Protein AF-A0A8S3JCY0-F1 (afdb_monomer)

Foldseek 3Di:
DDPPPLDDQVNLQVLLQVAPPVDPVSLVSNLVVCLVVVLQQLDADPVFQGGSVLSCLLRQVQVSNLSSVLSDDPVRDDDQVRWGNPVPDTDGSLRSNVVCCVPRVVSNVVSVVVVLLVVLVVCVVVVVVVVNVVSCVVPVVSVVDDPSSVVCPVVVCVVVPD

pLDDT: mean 81.54, std 15.46, range [36.28, 96.06]

Structure (mmCIF, N/CA/C/O backbone):
data_AF-A0A8S3JCY0-F1
#
_entry.id   AF-A0A8S3JCY0-F1
#
loop_
_atom_site.group_PDB
_atom_site.id
_atom_site.type_symbol
_atom_site.label_atom_id
_atom_site.label_alt_id
_atom_site.label_comp_id
_atom_site.label_asym_id
_atom_site.label_entity_id
_atom_site.label_seq_id
_atom_site.pdbx_PDB_ins_code
_atom_site.Cartn_x
_atom_site.Cartn_y
_atom_site.Cartn_z
_atom_site.occupancy
_atom_site.B_iso_or_equiv
_atom_site.auth_seq_id
_atom_site.auth_comp_id
_atom_site.auth_asym_id
_atom_site.auth_atom_id
_atom_site.pdbx_PDB_model_num
ATOM 1 N N . MET A 1 1 ? 31.629 -10.663 -19.487 1.00 36.28 1 MET A N 1
ATOM 2 C CA . MET A 1 1 ? 30.294 -10.693 -18.851 1.00 36.28 1 MET A CA 1
ATOM 3 C C . MET A 1 1 ? 30.073 -9.335 -18.211 1.00 36.28 1 MET A C 1
ATOM 5 O O . MET A 1 1 ? 30.776 -9.009 -17.267 1.00 36.28 1 MET A O 1
ATOM 9 N N . SER A 1 2 ? 29.225 -8.495 -18.809 1.00 37.66 2 SER A N 1
ATOM 10 C CA . SER A 1 2 ? 28.986 -7.137 -18.311 1.00 37.66 2 SER A CA 1
ATOM 11 C C . SER A 1 2 ? 28.145 -7.235 -17.044 1.00 37.66 2 SER A C 1
ATOM 13 O O . SER A 1 2 ? 27.007 -7.692 -17.111 1.00 37.66 2 SER A O 1
ATOM 15 N N . ALA A 1 3 ? 28.713 -6.867 -15.897 1.00 42.31 3 ALA A N 1
ATOM 16 C CA . ALA A 1 3 ? 27.961 -6.723 -14.661 1.00 42.31 3 ALA A CA 1
ATOM 17 C C . ALA A 1 3 ? 26.962 -5.578 -14.867 1.00 42.31 3 ALA A C 1
ATOM 19 O O . ALA A 1 3 ? 27.323 -4.406 -14.796 1.00 42.31 3 ALA A O 1
ATOM 20 N N . THR A 1 4 ? 25.719 -5.907 -15.213 1.00 47.88 4 THR A N 1
ATOM 21 C CA . THR A 1 4 ? 24.616 -4.948 -15.159 1.00 47.88 4 THR A CA 1
ATOM 22 C C . THR A 1 4 ? 24.538 -4.453 -13.723 1.00 47.88 4 THR A C 1
ATOM 24 O O . THR A 1 4 ? 24.245 -5.235 -12.818 1.00 47.88 4 THR A O 1
ATOM 27 N N . SER A 1 5 ? 24.880 -3.184 -13.510 1.00 58.84 5 SER A N 1
ATOM 28 C CA . SER A 1 5 ? 24.740 -2.531 -12.215 1.00 58.84 5 SER A CA 1
ATOM 29 C C . SER A 1 5 ? 23.307 -2.710 -11.714 1.00 58.84 5 SER A C 1
ATOM 31 O O . SER A 1 5 ? 22.353 -2.593 -12.487 1.00 58.84 5 SER A O 1
ATOM 33 N N . SER A 1 6 ? 23.156 -3.038 -10.427 1.00 67.88 6 SER A N 1
ATOM 34 C CA . SER A 1 6 ? 21.832 -3.134 -9.808 1.00 67.88 6 SER A CA 1
ATOM 35 C C . SER A 1 6 ? 21.092 -1.805 -10.013 1.00 67.88 6 SER A C 1
ATOM 37 O O . SER A 1 6 ? 21.707 -0.748 -9.818 1.00 67.88 6 SER A O 1
ATOM 39 N N . PRO A 1 7 ? 19.818 -1.820 -10.441 1.00 79.69 7 PRO A N 1
ATOM 40 C CA . PRO A 1 7 ? 19.075 -0.590 -10.657 1.00 79.69 7 PRO A CA 1
ATOM 41 C C . PRO A 1 7 ? 18.968 0.201 -9.352 1.00 79.69 7 PRO A C 1
ATOM 43 O O . PRO A 1 7 ? 18.795 -0.377 -8.287 1.00 79.69 7 PRO A O 1
ATOM 46 N N . THR A 1 8 ? 19.087 1.525 -9.428 1.00 89.94 8 THR A N 1
ATOM 47 C CA . THR A 1 8 ? 18.985 2.402 -8.250 1.00 89.94 8 THR A CA 1
ATOM 48 C C . THR A 1 8 ? 17.530 2.776 -7.968 1.00 89.94 8 THR A C 1
ATOM 50 O O . THR A 1 8 ? 16.702 2.764 -8.885 1.00 89.94 8 THR A O 1
ATOM 53 N N . TYR A 1 9 ? 17.226 3.206 -6.735 1.00 90.56 9 TYR A N 1
ATOM 54 C CA . TYR A 1 9 ? 15.908 3.743 -6.363 1.00 90.56 9 TYR A CA 1
ATOM 55 C C . TYR A 1 9 ? 15.380 4.740 -7.395 1.00 90.56 9 TYR A C 1
ATOM 57 O O . TYR A 1 9 ? 14.225 4.673 -7.800 1.00 90.56 9 TYR A O 1
ATOM 65 N N . GLU A 1 10 ? 16.233 5.652 -7.867 1.00 91.56 10 GLU A N 1
ATOM 66 C CA . GLU A 1 10 ? 15.829 6.689 -8.812 1.00 91.56 10 GLU A CA 1
ATOM 67 C C . GLU A 1 10 ? 15.374 6.107 -10.156 1.00 91.56 10 GLU A C 1
ATOM 69 O O . GLU A 1 10 ? 14.351 6.519 -10.696 1.00 91.56 10 GLU A O 1
ATOM 74 N N . GLN A 1 11 ? 16.079 5.102 -10.679 1.00 91.94 11 GLN A N 1
ATOM 75 C CA . GLN A 1 11 ? 15.679 4.441 -11.923 1.00 91.94 11 GLN A CA 1
ATOM 76 C C . GLN A 1 11 ? 14.327 3.736 -11.773 1.00 91.94 11 GLN A C 1
ATOM 78 O O . GLN A 1 11 ? 13.498 3.775 -12.683 1.00 91.94 11 GLN A O 1
ATOM 83 N N . ILE A 1 12 ? 14.097 3.104 -10.623 1.00 92.94 12 ILE A N 1
ATOM 84 C CA . ILE A 1 12 ? 12.852 2.396 -10.316 1.00 92.94 12 ILE A CA 1
ATOM 85 C C . ILE A 1 12 ? 11.704 3.376 -10.083 1.00 92.94 12 ILE A C 1
ATOM 87 O O . ILE A 1 12 ? 10.603 3.170 -10.591 1.00 92.94 12 ILE A O 1
ATOM 91 N N . TYR A 1 13 ? 11.967 4.483 -9.396 1.00 92.56 13 TYR A N 1
ATOM 92 C CA . TYR A 1 13 ? 11.006 5.557 -9.217 1.00 92.56 13 TYR A CA 1
ATOM 93 C C . TYR A 1 13 ? 10.581 6.159 -10.558 1.00 92.56 13 TYR A C 1
ATOM 95 O O . TYR A 1 13 ? 9.388 6.331 -10.792 1.00 92.56 13 TYR A O 1
ATOM 103 N N . LEU A 1 14 ? 11.523 6.454 -11.462 1.00 92.12 14 LEU A N 1
ATOM 104 C CA . LEU A 1 14 ? 11.203 6.998 -12.787 1.00 92.12 14 LEU A CA 1
ATOM 105 C C . LEU A 1 14 ? 10.361 6.024 -13.615 1.00 92.12 14 LEU A C 1
ATOM 107 O O . LEU A 1 14 ? 9.405 6.446 -14.261 1.00 92.12 14 LEU A O 1
ATOM 111 N N . LYS A 1 15 ? 10.665 4.726 -13.542 1.00 91.69 15 LYS A N 1
ATOM 112 C CA . LYS A 1 15 ? 9.846 3.665 -14.145 1.00 91.69 15 LYS A CA 1
ATOM 113 C C . LYS A 1 15 ? 8.423 3.667 -13.592 1.00 91.69 15 LYS A C 1
ATOM 115 O O . LYS A 1 15 ? 7.473 3.723 -14.366 1.00 91.69 15 LYS A O 1
ATOM 120 N N . ALA A 1 16 ? 8.274 3.692 -12.267 1.00 90.75 16 ALA A N 1
ATOM 121 C CA . ALA A 1 16 ? 6.965 3.751 -11.624 1.00 90.75 16 ALA A CA 1
ATOM 122 C C . ALA A 1 16 ? 6.209 5.038 -11.994 1.00 90.75 16 ALA A C 1
ATOM 124 O O . ALA A 1 16 ? 5.023 4.986 -12.299 1.00 90.75 16 ALA A O 1
ATOM 125 N N . LYS A 1 17 ? 6.897 6.185 -12.025 1.00 91.38 17 LYS A N 1
ATOM 126 C CA . LYS A 1 17 ? 6.333 7.493 -12.378 1.00 91.38 17 LYS A CA 1
ATOM 127 C C . LYS A 1 17 ? 5.841 7.549 -13.823 1.00 91.38 17 LYS A C 1
ATOM 129 O O . LYS A 1 17 ? 4.783 8.125 -14.067 1.00 91.38 17 LYS A O 1
ATOM 134 N N . ASN A 1 18 ? 6.584 6.975 -14.765 1.00 88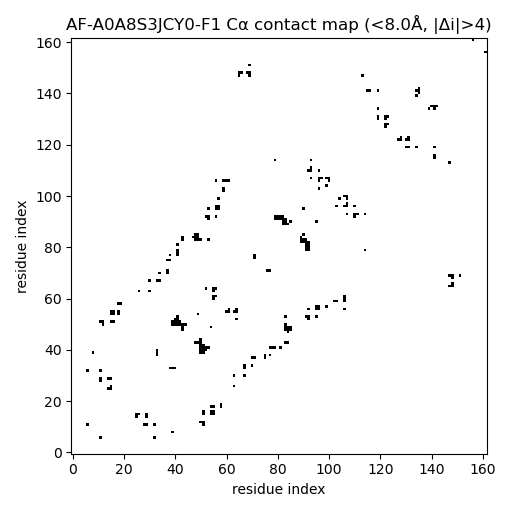.50 18 ASN A N 1
ATOM 135 C CA . ASN A 1 18 ? 6.226 7.001 -16.184 1.00 88.50 18 ASN A CA 1
ATOM 136 C C . ASN A 1 18 ? 5.022 6.102 -16.514 1.00 88.50 18 ASN A C 1
ATOM 138 O O . ASN A 1 18 ? 4.400 6.290 -17.557 1.00 88.50 18 ASN A O 1
ATOM 142 N N . GLY A 1 19 ? 4.639 5.201 -15.604 1.00 72.06 19 GLY A N 1
ATOM 143 C CA . GLY A 1 19 ? 3.406 4.430 -15.712 1.00 72.06 19 GLY A CA 1
ATOM 144 C C . GLY A 1 19 ? 3.390 3.431 -16.864 1.00 72.06 19 GLY A C 1
ATOM 145 O O . GLY A 1 19 ? 4.422 3.084 -17.432 1.00 72.06 19 GLY A O 1
ATOM 146 N N . PHE A 1 20 ? 2.192 2.937 -17.185 1.00 63.62 20 PHE A N 1
ATOM 147 C CA . PHE A 1 20 ? 1.945 1.918 -18.210 1.00 63.62 20 PHE A CA 1
ATOM 148 C C . PHE A 1 20 ? 2.432 2.368 -19.603 1.00 63.62 20 PHE A C 1
ATOM 150 O O . PHE A 1 20 ? 1.693 2.992 -20.360 1.00 63.62 20 PHE A O 1
ATOM 157 N N . THR A 1 21 ? 3.650 1.982 -19.981 1.00 62.59 21 THR A N 1
ATOM 158 C CA . THR A 1 21 ? 4.158 2.079 -21.363 1.00 62.59 21 THR A CA 1
ATOM 159 C C . THR A 1 21 ? 3.732 0.888 -22.234 1.00 62.59 21 THR A C 1
ATOM 161 O O . THR A 1 21 ? 4.192 0.754 -23.362 1.00 62.59 21 THR A O 1
ATOM 164 N N . GLY A 1 22 ? 2.874 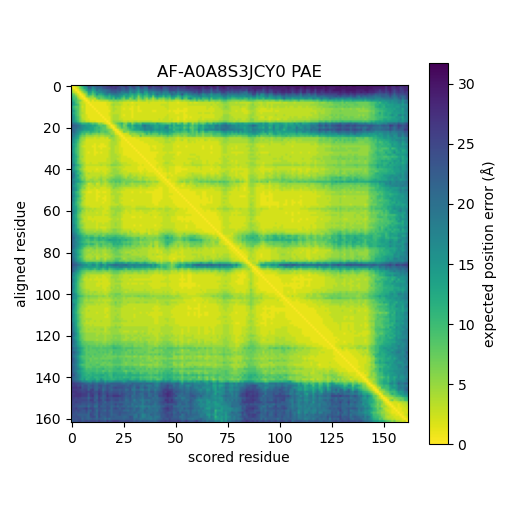-0.004 -21.719 1.00 59.81 22 GLY A N 1
ATOM 165 C CA . GLY A 1 22 ? 2.516 -1.275 -22.366 1.00 59.81 22 GLY A CA 1
ATOM 166 C C . GLY A 1 22 ? 3.597 -2.359 -22.253 1.00 59.81 22 GLY A C 1
ATOM 167 O O . GLY A 1 22 ? 3.359 -3.498 -22.640 1.00 59.81 22 GLY A O 1
ATOM 168 N N . ASP A 1 23 ? 4.754 -2.029 -21.679 1.00 69.75 23 ASP A N 1
ATOM 169 C CA . ASP A 1 23 ? 5.868 -2.947 -21.476 1.00 69.75 23 ASP A CA 1
ATOM 170 C C . ASP A 1 23 ? 5.776 -3.611 -20.092 1.00 69.75 23 ASP A C 1
ATOM 172 O O . ASP A 1 23 ? 6.026 -2.987 -19.056 1.00 69.75 23 ASP A O 1
ATOM 176 N N . ALA A 1 24 ? 5.407 -4.895 -20.073 1.00 72.31 24 ALA A N 1
ATOM 177 C CA . ALA A 1 24 ? 5.316 -5.692 -18.849 1.00 72.31 24 ALA A CA 1
ATOM 178 C C . ALA A 1 24 ? 6.642 -5.733 -18.064 1.00 72.31 24 ALA A C 1
ATOM 180 O O . ALA A 1 24 ? 6.624 -5.843 -16.836 1.00 72.31 24 ALA A O 1
ATOM 181 N N . THR A 1 25 ? 7.784 -5.551 -18.738 1.00 82.81 25 THR A N 1
ATOM 182 C CA . THR A 1 25 ? 9.106 -5.623 -18.104 1.00 82.81 25 THR A CA 1
ATOM 183 C C . THR A 1 25 ? 9.355 -4.492 -17.105 1.00 82.81 25 THR A C 1
ATOM 185 O O . THR A 1 25 ? 10.147 -4.655 -16.175 1.00 82.81 25 THR A O 1
ATOM 188 N N . VAL A 1 26 ? 8.653 -3.358 -17.232 1.00 86.88 26 VAL A N 1
ATOM 189 C CA . VAL A 1 26 ? 8.761 -2.231 -16.293 1.00 86.88 26 VA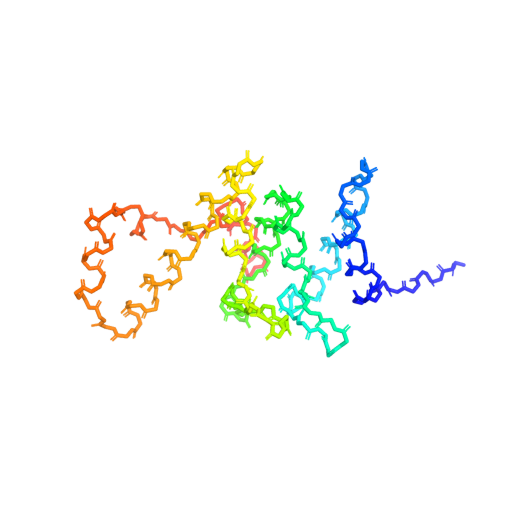L A CA 1
ATOM 190 C C . VAL A 1 26 ? 8.284 -2.643 -14.901 1.00 86.88 26 VAL A C 1
ATOM 192 O O . VAL A 1 26 ? 8.965 -2.388 -13.904 1.00 86.88 26 VAL A O 1
ATOM 195 N N . TRP A 1 27 ? 7.132 -3.311 -14.826 1.00 88.31 27 TRP A N 1
ATOM 196 C CA . TRP A 1 27 ? 6.546 -3.747 -13.560 1.00 88.31 27 TRP A CA 1
ATOM 197 C C . TRP A 1 27 ? 7.342 -4.883 -12.923 1.00 88.31 27 TRP A C 1
ATOM 199 O O . TRP A 1 27 ? 7.526 -4.873 -11.707 1.00 88.31 27 TRP A O 1
ATOM 209 N N . ASP A 1 28 ? 7.896 -5.787 -13.733 1.00 89.31 28 ASP A N 1
ATOM 210 C CA . ASP A 1 28 ? 8.789 -6.842 -13.250 1.00 89.31 28 ASP A CA 1
ATOM 211 C C . ASP A 1 28 ? 10.063 -6.263 -12.626 1.00 89.31 28 ASP A C 1
ATOM 213 O O . ASP A 1 28 ? 10.507 -6.715 -11.572 1.00 89.31 28 ASP A O 1
ATOM 217 N N . GLN A 1 29 ? 10.635 -5.216 -13.225 1.00 90.19 29 GLN A N 1
ATOM 218 C CA . GLN A 1 29 ? 11.816 -4.543 -12.680 1.00 90.19 29 GLN A CA 1
ATOM 219 C C . GLN A 1 29 ? 11.511 -3.824 -11.360 1.00 90.19 29 GLN A C 1
ATOM 221 O O . GLN A 1 29 ? 12.317 -3.893 -10.432 1.00 90.19 29 GLN A O 1
ATOM 226 N N . ILE A 1 30 ? 10.348 -3.169 -11.254 1.00 91.56 30 ILE A N 1
ATOM 227 C CA . ILE A 1 30 ? 9.889 -2.560 -9.996 1.00 91.56 30 ILE A CA 1
ATOM 228 C C . ILE A 1 30 ? 9.686 -3.642 -8.931 1.00 91.56 30 ILE A C 1
ATOM 230 O O . ILE A 1 30 ? 10.168 -3.490 -7.809 1.00 91.56 30 ILE A O 1
ATOM 234 N N . PHE A 1 31 ? 9.032 -4.752 -9.287 1.00 90.88 31 PHE A N 1
AT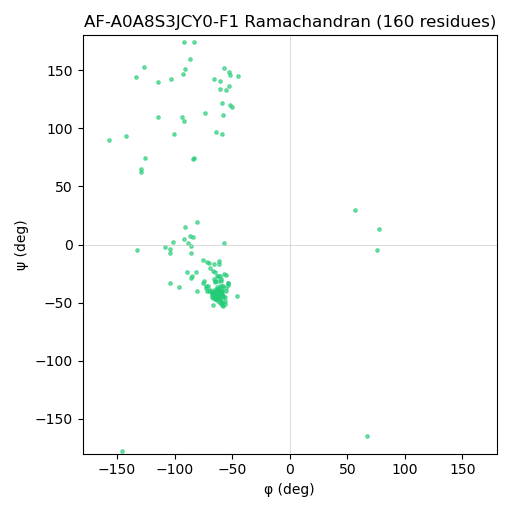OM 235 C CA . PHE A 1 31 ? 8.828 -5.879 -8.383 1.00 90.88 31 PHE A CA 1
ATOM 236 C C . PHE A 1 31 ? 10.152 -6.451 -7.872 1.00 90.88 31 PHE A C 1
ATOM 238 O O . PHE A 1 31 ? 10.344 -6.557 -6.662 1.00 90.88 31 PHE A O 1
ATOM 245 N N . GLN A 1 32 ? 11.085 -6.776 -8.772 1.00 90.88 32 GLN A N 1
ATOM 246 C CA . GLN A 1 32 ? 12.377 -7.350 -8.393 1.00 90.88 32 GLN A CA 1
ATOM 247 C C . GLN A 1 32 ? 13.176 -6.423 -7.480 1.00 90.88 32 GLN A C 1
ATOM 249 O O . GLN A 1 32 ? 13.778 -6.894 -6.518 1.00 90.88 32 GLN A O 1
ATOM 254 N N . TYR A 1 33 ? 13.151 -5.116 -7.743 1.00 92.25 33 TYR A N 1
ATOM 255 C CA . TYR A 1 33 ? 13.843 -4.152 -6.900 1.00 92.25 33 TYR A CA 1
ATOM 256 C C . TYR A 1 33 ? 13.234 -4.063 -5.496 1.00 92.25 33 TYR A C 1
ATOM 258 O O . TYR A 1 33 ? 13.949 -4.229 -4.511 1.00 92.25 33 TYR A O 1
ATOM 266 N N . ILE A 1 34 ? 11.915 -3.867 -5.382 1.00 91.38 34 ILE A N 1
ATOM 267 C CA . ILE A 1 34 ? 11.251 -3.752 -4.072 1.00 91.38 34 ILE A CA 1
ATOM 268 C C . ILE A 1 34 ? 11.323 -5.070 -3.294 1.00 91.38 34 ILE A C 1
ATOM 270 O O . ILE A 1 34 ? 11.424 -5.054 -2.073 1.00 91.38 34 ILE A O 1
ATOM 274 N N . ARG A 1 35 ? 11.362 -6.222 -3.972 1.00 88.44 35 ARG A N 1
ATOM 275 C CA . ARG A 1 35 ? 11.614 -7.518 -3.325 1.00 88.44 35 ARG A CA 1
ATOM 276 C C . ARG A 1 35 ? 12.950 -7.565 -2.582 1.00 88.44 35 ARG A C 1
ATOM 278 O O . ARG A 1 35 ? 13.028 -8.200 -1.536 1.00 88.44 35 ARG A O 1
ATOM 285 N N . LEU A 1 36 ? 13.982 -6.911 -3.111 1.00 88.62 36 LEU A N 1
ATOM 286 C CA . LEU A 1 36 ? 15.295 -6.800 -2.466 1.00 88.62 36 LEU A CA 1
ATOM 287 C C . LEU A 1 36 ? 15.357 -5.632 -1.469 1.00 88.62 36 LEU A C 1
ATOM 289 O O . LEU A 1 36 ? 16.108 -5.693 -0.498 1.00 88.62 36 LEU A O 1
ATOM 293 N N . HIS A 1 37 ? 14.546 -4.595 -1.689 1.00 88.81 37 HIS A N 1
ATOM 294 C CA . HIS A 1 37 ? 14.516 -3.359 -0.906 1.00 88.81 37 HIS A CA 1
ATOM 295 C C . HIS A 1 37 ? 13.087 -3.013 -0.447 1.00 88.81 37 HIS A C 1
ATOM 297 O O . HIS A 1 37 ? 12.539 -1.984 -0.854 1.00 88.81 37 HIS A O 1
ATOM 303 N N . PRO A 1 38 ? 12.454 -3.839 0.410 1.00 86.06 38 PRO A N 1
ATOM 304 C CA . PRO A 1 38 ? 11.048 -3.662 0.769 1.00 86.06 38 PRO A CA 1
ATOM 305 C C . PRO A 1 38 ? 10.798 -2.292 1.407 1.00 86.06 38 PRO A C 1
ATOM 307 O O . PRO A 1 38 ? 9.841 -1.608 1.065 1.00 86.06 38 PRO A O 1
ATOM 310 N N . ASN A 1 39 ? 11.692 -1.793 2.252 1.00 85.12 39 ASN A N 1
ATOM 311 C CA . ASN A 1 39 ? 11.484 -0.507 2.929 1.00 85.12 39 ASN A CA 1
ATOM 312 C C . ASN A 1 39 ? 11.362 0.696 1.964 1.00 85.12 39 ASN A C 1
ATOM 314 O O . ASN A 1 39 ? 10.894 1.759 2.363 1.00 85.12 39 ASN A O 1
ATOM 318 N N . GLU A 1 40 ? 11.729 0.540 0.687 1.00 90.50 40 GLU A N 1
ATOM 319 C CA . GLU A 1 40 ? 11.720 1.623 -0.296 1.00 90.50 40 GLU A CA 1
ATOM 320 C C . GLU A 1 40 ? 10.374 1.860 -1.000 1.00 90.50 40 GLU A C 1
ATOM 322 O O . GLU A 1 40 ? 10.213 2.863 -1.695 1.00 90.50 40 GLU A O 1
ATOM 327 N N . LEU A 1 41 ? 9.369 0.999 -0.804 1.00 91.31 41 LEU A N 1
ATOM 328 C CA . LEU A 1 41 ? 8.051 1.183 -1.432 1.00 91.31 41 LEU A CA 1
ATOM 329 C C . LEU A 1 41 ? 7.351 2.465 -0.973 1.00 91.31 41 LEU A C 1
ATOM 331 O O . LEU A 1 41 ? 6.814 3.218 -1.791 1.00 91.31 41 LEU A O 1
ATOM 335 N N . PHE A 1 42 ? 7.362 2.722 0.333 1.00 91.44 42 PHE A N 1
ATOM 336 C CA . PHE A 1 42 ? 6.767 3.917 0.938 1.00 91.44 42 PHE A CA 1
ATOM 337 C C . PHE A 1 42 ? 7.807 4.957 1.357 1.00 91.44 42 PHE A C 1
ATOM 339 O O . PHE A 1 42 ? 7.444 6.076 1.708 1.00 91.44 42 PHE A O 1
ATOM 346 N N . TYR A 1 43 ? 9.099 4.647 1.216 1.00 89.69 43 TYR A N 1
ATOM 347 C CA . TYR A 1 43 ? 10.156 5.636 1.373 1.00 89.69 43 TYR A CA 1
ATOM 348 C C . TYR A 1 43 ? 10.006 6.770 0.355 1.00 89.69 43 TYR A C 1
ATOM 350 O O . TYR A 1 43 ? 9.820 6.551 -0.843 1.00 89.69 43 TYR A O 1
ATOM 358 N N . ILE A 1 44 ? 10.141 8.004 0.834 1.00 88.50 44 ILE A N 1
ATOM 359 C CA . ILE A 1 44 ? 10.169 9.193 -0.010 1.00 88.50 44 ILE A CA 1
ATOM 360 C C . ILE A 1 44 ? 11.557 9.814 0.106 1.00 88.50 44 ILE A C 1
ATOM 362 O O . ILE A 1 44 ? 11.906 10.408 1.131 1.00 88.50 44 ILE A O 1
ATOM 366 N N . SER A 1 45 ? 12.336 9.720 -0.972 1.00 86.44 45 SER A N 1
ATOM 367 C CA . SER A 1 45 ? 13.636 10.390 -1.092 1.00 86.44 45 SER A CA 1
ATOM 368 C C . SER A 1 45 ? 13.524 11.902 -0.802 1.00 86.44 45 SER A C 1
ATOM 370 O O . SER A 1 45 ? 12.480 12.502 -1.075 1.00 86.44 45 SER A O 1
ATOM 372 N N . PRO A 1 46 ? 14.559 12.566 -0.250 1.00 84.62 46 PRO A N 1
ATOM 373 C CA . PRO A 1 46 ? 14.553 14.016 -0.020 1.00 84.62 46 PRO A CA 1
ATOM 374 C C . PRO A 1 46 ? 14.218 14.843 -1.269 1.00 84.62 46 PRO A C 1
ATOM 376 O O . PRO A 1 46 ? 13.535 15.854 -1.168 1.00 84.62 46 PRO A O 1
ATOM 379 N N . ASN A 1 47 ? 14.619 14.367 -2.451 1.00 85.94 47 ASN A N 1
ATOM 380 C CA . ASN A 1 47 ? 14.438 15.068 -3.729 1.00 85.94 47 ASN A CA 1
ATOM 381 C C . ASN A 1 47 ? 13.125 14.698 -4.445 1.00 85.94 47 ASN A C 1
ATOM 383 O O . ASN A 1 47 ? 12.973 14.906 -5.656 1.00 85.94 47 ASN A O 1
ATOM 387 N N . ARG A 1 48 ? 12.192 14.061 -3.730 1.00 87.38 48 ARG A N 1
ATOM 388 C CA . ARG A 1 48 ? 10.939 13.542 -4.279 1.00 87.38 48 ARG A CA 1
ATOM 389 C C . ARG A 1 48 ? 9.774 13.927 -3.385 1.00 87.38 48 ARG A C 1
ATOM 391 O O . ARG A 1 48 ? 9.881 13.942 -2.165 1.00 87.38 48 ARG A O 1
ATOM 398 N N . ALA A 1 49 ? 8.641 14.197 -4.022 1.00 90.25 49 ALA A N 1
ATOM 399 C CA . ALA A 1 49 ? 7.392 14.445 -3.317 1.00 90.25 49 ALA A CA 1
ATOM 400 C C . ALA A 1 49 ? 6.597 13.147 -3.075 1.00 90.25 49 ALA A C 1
ATOM 402 O O . ALA A 1 49 ? 5.758 13.100 -2.185 1.00 90.25 49 ALA A O 1
ATOM 403 N N . TRP A 1 50 ? 6.829 12.110 -3.884 1.00 92.12 50 TRP A N 1
ATOM 404 C CA . TRP A 1 50 ? 6.039 10.876 -3.922 1.00 92.12 50 TRP A CA 1
ATOM 405 C C . TRP A 1 50 ? 6.970 9.667 -3.750 1.00 92.12 50 TRP A C 1
ATOM 407 O O . TRP A 1 50 ? 8.143 9.734 -4.127 1.00 92.12 50 TRP A O 1
ATOM 417 N N . SER A 1 51 ? 6.447 8.564 -3.212 1.00 93.44 51 SER A N 1
ATOM 418 C CA . SER A 1 51 ? 7.146 7.265 -3.175 1.00 93.44 51 SER A CA 1
ATOM 419 C C . SER A 1 51 ? 6.806 6.410 -4.401 1.00 93.44 51 SER A C 1
ATOM 421 O O . SER A 1 51 ? 5.910 6.749 -5.178 1.00 93.44 51 SER A O 1
ATOM 423 N N . ILE A 1 52 ? 7.473 5.261 -4.544 1.00 94.06 52 ILE A N 1
ATOM 424 C CA . ILE A 1 52 ? 7.123 4.235 -5.541 1.00 94.06 52 ILE A CA 1
ATOM 425 C C . ILE A 1 52 ? 5.672 3.758 -5.350 1.00 94.06 52 ILE A C 1
ATOM 427 O O . ILE A 1 52 ? 4.916 3.696 -6.317 1.00 94.06 52 ILE A O 1
ATOM 431 N N . GLY A 1 53 ? 5.249 3.494 -4.111 1.00 93.50 53 GLY A N 1
ATOM 432 C CA . GLY A 1 53 ? 3.887 3.072 -3.771 1.00 93.50 53 GLY A CA 1
ATOM 433 C C . GLY A 1 53 ? 2.821 4.081 -4.205 1.00 93.50 53 GLY A C 1
ATOM 434 O O . GLY A 1 53 ? 1.831 3.695 -4.824 1.00 93.50 53 GLY A O 1
ATOM 435 N N . HIS A 1 54 ? 3.063 5.380 -3.991 1.00 94.94 54 HIS A N 1
ATOM 436 C CA . HIS A 1 54 ? 2.170 6.440 -4.474 1.00 94.94 54 HIS A CA 1
ATOM 437 C C . HIS A 1 54 ? 2.014 6.406 -6.006 1.00 94.94 54 HIS A C 1
ATOM 439 O O . HIS A 1 54 ? 0.902 6.535 -6.516 1.00 94.94 54 HIS A O 1
ATOM 445 N N . GLN A 1 55 ? 3.109 6.189 -6.746 1.00 94.19 55 GLN A N 1
ATOM 446 C CA . GLN A 1 55 ? 3.079 6.097 -8.212 1.00 94.19 55 GLN A CA 1
ATOM 447 C C . GLN A 1 55 ? 2.328 4.848 -8.699 1.00 94.19 55 GLN A C 1
ATOM 449 O O . GLN A 1 55 ? 1.522 4.932 -9.623 1.00 94.19 55 GLN A O 1
ATOM 454 N N . ILE A 1 56 ? 2.534 3.693 -8.058 1.00 93.38 56 ILE A N 1
ATOM 455 C CA . ILE A 1 56 ? 1.826 2.445 -8.400 1.00 93.38 56 ILE A CA 1
ATOM 456 C C . ILE A 1 56 ? 0.310 2.617 -8.250 1.00 93.38 56 ILE A C 1
ATOM 458 O O . ILE A 1 56 ? -0.455 2.178 -9.114 1.00 93.38 56 ILE A O 1
ATOM 462 N N . VAL A 1 57 ? -0.122 3.281 -7.176 1.00 94.31 57 VAL A N 1
ATOM 463 C CA . VAL A 1 57 ? -1.541 3.557 -6.932 1.00 94.31 57 VAL A CA 1
ATOM 464 C C . VAL A 1 57 ? -2.091 4.543 -7.953 1.00 94.31 57 VAL A C 1
ATOM 466 O O . VAL A 1 57 ? -3.124 4.284 -8.559 1.00 94.31 57 VAL A O 1
ATOM 469 N N . TYR A 1 58 ? -1.361 5.617 -8.240 1.00 93.62 58 TYR A N 1
ATOM 470 C CA . TYR A 1 58 ? -1.756 6.590 -9.259 1.00 93.62 58 TYR A CA 1
ATOM 471 C C . TYR A 1 58 ? -2.000 5.964 -10.641 1.00 93.62 58 TYR A C 1
ATOM 473 O O . TYR A 1 58 ? -2.926 6.370 -11.347 1.00 93.62 58 TYR A O 1
ATOM 481 N N . HIS A 1 59 ? -1.188 4.971 -11.017 1.00 92.06 59 HIS A N 1
ATOM 482 C CA . HIS A 1 59 ? -1.271 4.275 -12.307 1.00 92.06 59 HIS A CA 1
ATOM 483 C C . HIS A 1 59 ? -2.220 3.072 -12.330 1.00 92.06 59 HIS A C 1
ATOM 485 O O . HIS A 1 59 ? -2.343 2.430 -13.372 1.00 92.06 59 HIS A O 1
ATOM 491 N N . GLY A 1 60 ? -2.904 2.755 -11.228 1.00 91.38 60 GLY A N 1
ATOM 492 C CA . GLY A 1 60 ? -3.947 1.729 -11.239 1.00 91.38 60 GLY A CA 1
ATOM 493 C C . GLY A 1 60 ? -3.463 0.278 -11.228 1.00 91.38 60 GLY A C 1
ATOM 494 O O . GLY A 1 60 ?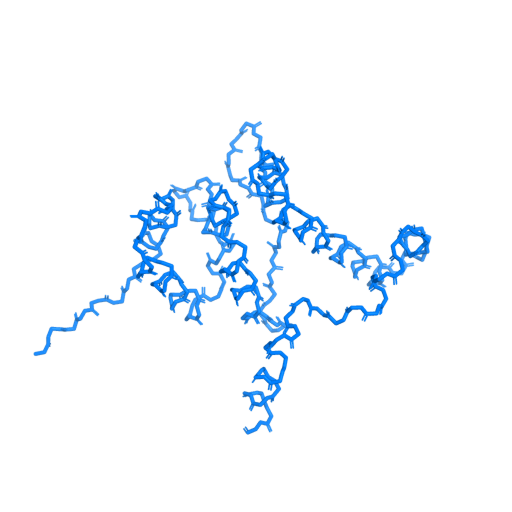 -4.256 -0.621 -11.501 1.00 91.38 60 GLY A O 1
ATOM 495 N N . ASN A 1 61 ? -2.185 -0.001 -10.936 1.00 90.25 61 ASN A N 1
ATOM 496 C CA . ASN A 1 61 ? -1.669 -1.375 -10.969 1.00 90.25 61 ASN A CA 1
ATOM 497 C C . ASN A 1 61 ? -1.950 -2.125 -9.652 1.00 90.25 61 ASN A C 1
ATOM 499 O O . ASN A 1 61 ? -1.058 -2.348 -8.829 1.00 90.25 61 ASN A O 1
ATOM 503 N N . LEU A 1 62 ? -3.218 -2.502 -9.451 1.00 91.12 62 LEU A N 1
ATOM 504 C CA . LEU A 1 62 ? -3.693 -3.192 -8.246 1.00 91.12 62 LEU A CA 1
ATOM 505 C C . LEU A 1 62 ? -2.955 -4.514 -7.990 1.00 91.12 62 LEU A C 1
ATOM 507 O O . LEU A 1 62 ? -2.529 -4.768 -6.866 1.00 91.12 62 LEU A O 1
ATOM 511 N N . LYS A 1 63 ? -2.749 -5.335 -9.026 1.00 89.69 63 LYS A N 1
ATOM 512 C CA . LYS A 1 63 ? -2.089 -6.641 -8.884 1.00 89.69 63 LYS A CA 1
ATOM 513 C C . LYS A 1 63 ? -0.646 -6.501 -8.396 1.00 89.69 63 LYS A C 1
ATOM 515 O O . LYS A 1 63 ? -0.219 -7.243 -7.509 1.00 89.69 63 LYS A O 1
ATOM 520 N N . LEU A 1 64 ? 0.105 -5.542 -8.945 1.00 90.38 64 LEU A N 1
ATOM 521 C CA . LEU A 1 64 ? 1.458 -5.259 -8.472 1.00 90.38 64 LEU A CA 1
ATOM 522 C C . LEU A 1 64 ? 1.438 -4.765 -7.026 1.00 90.38 64 LEU A C 1
ATOM 524 O O . LEU A 1 64 ? 2.218 -5.261 -6.221 1.00 90.38 64 LEU A O 1
ATOM 528 N N . LEU A 1 65 ? 0.532 -3.842 -6.684 1.00 91.62 65 LEU A N 1
ATOM 529 C CA . LEU A 1 65 ? 0.389 -3.349 -5.314 1.00 91.62 65 LEU A CA 1
ATOM 530 C C . LEU A 1 65 ? 0.142 -4.500 -4.330 1.00 91.62 65 LEU A C 1
ATOM 532 O O . LEU A 1 65 ? 0.873 -4.624 -3.356 1.00 91.62 65 LEU A O 1
ATOM 536 N N . GLN A 1 66 ? -0.829 -5.374 -4.604 1.00 89.75 66 GLN A N 1
ATOM 537 C CA . GLN A 1 66 ? -1.126 -6.553 -3.780 1.00 89.75 66 GLN A CA 1
ATOM 538 C C . GLN A 1 66 ? 0.099 -7.457 -3.607 1.00 89.75 66 GLN A C 1
ATOM 540 O O . GLN A 1 66 ? 0.415 -7.888 -2.498 1.00 89.75 66 GLN A O 1
ATOM 545 N N . THR A 1 67 ? 0.819 -7.707 -4.703 1.00 87.25 67 THR A N 1
ATOM 546 C CA . THR A 1 67 ? 2.022 -8.546 -4.691 1.00 87.25 67 THR A CA 1
ATOM 547 C C . THR A 1 67 ? 3.128 -7.909 -3.850 1.00 87.25 67 THR A C 1
ATOM 549 O O . THR A 1 67 ? 3.742 -8.585 -3.032 1.00 87.25 67 THR A O 1
ATOM 552 N N . LEU A 1 68 ? 3.363 -6.605 -3.994 1.00 88.62 68 LEU A N 1
ATOM 553 C CA . LEU A 1 68 ? 4.383 -5.892 -3.229 1.00 88.62 68 LEU A CA 1
ATOM 554 C C . LEU A 1 68 ? 4.040 -5.809 -1.748 1.00 88.62 68 LEU A C 1
ATOM 556 O O . LEU A 1 68 ? 4.897 -6.074 -0.916 1.00 88.62 68 LEU A O 1
ATOM 560 N N . LEU A 1 69 ? 2.785 -5.506 -1.420 1.00 86.94 69 LEU A N 1
ATOM 561 C CA . LEU A 1 69 ? 2.318 -5.472 -0.041 1.00 86.94 69 LEU A CA 1
ATOM 562 C C . LEU A 1 69 ? 2.484 -6.846 0.641 1.00 86.94 69 LEU A C 1
ATOM 564 O O . LEU A 1 69 ? 2.790 -6.906 1.828 1.00 86.94 69 LEU A O 1
ATOM 568 N N . SER A 1 70 ? 2.384 -7.951 -0.108 1.00 82.62 70 SER A N 1
ATOM 569 C CA . SER A 1 70 ? 2.619 -9.285 0.463 1.00 82.62 70 SE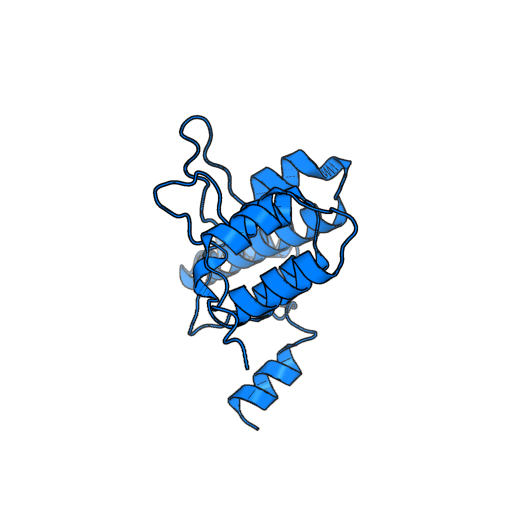R A CA 1
ATOM 570 C C . SER A 1 70 ? 4.048 -9.520 0.929 1.00 82.62 70 SER A C 1
ATOM 572 O O . SER A 1 70 ? 4.264 -10.314 1.829 1.00 82.62 70 SER A O 1
ATOM 574 N N . LEU A 1 71 ? 5.028 -8.789 0.398 1.00 81.81 71 LEU A N 1
ATOM 575 C CA . LEU A 1 71 ? 6.425 -8.946 0.803 1.00 81.81 71 LEU A CA 1
ATOM 576 C C . LEU A 1 71 ? 6.673 -8.532 2.263 1.00 81.81 71 LEU A C 1
ATOM 578 O O . LEU A 1 71 ? 7.704 -8.896 2.833 1.00 81.81 71 LEU A O 1
ATOM 582 N N . TYR A 1 72 ? 5.748 -7.785 2.867 1.00 78.06 72 TYR A N 1
ATOM 583 C CA . TYR A 1 72 ? 5.879 -7.271 4.222 1.00 78.06 72 TYR A CA 1
ATOM 584 C C . TYR A 1 72 ? 5.253 -8.198 5.253 1.00 78.06 72 TYR A C 1
ATOM 586 O O . TYR A 1 72 ? 4.251 -8.872 5.028 1.00 78.06 72 TYR A O 1
ATOM 594 N N . ASN A 1 73 ? 5.871 -8.205 6.424 1.00 72.31 73 ASN A N 1
ATOM 595 C CA . ASN A 1 73 ? 5.450 -8.971 7.584 1.00 72.31 73 ASN A CA 1
ATOM 596 C C . ASN A 1 73 ? 5.772 -8.166 8.849 1.00 72.31 73 ASN A C 1
ATOM 598 O O . ASN A 1 73 ? 6.295 -7.057 8.770 1.00 72.31 73 ASN A O 1
ATOM 602 N N . GLU A 1 74 ? 5.501 -8.732 10.022 1.00 65.81 74 GLU A N 1
ATOM 603 C CA . GLU A 1 74 ? 5.721 -8.061 11.310 1.00 65.81 74 GLU A CA 1
ATOM 604 C C . GLU A 1 74 ? 7.162 -7.561 11.523 1.00 65.81 74 GLU A C 1
ATOM 606 O O . GLU A 1 74 ? 7.367 -6.592 12.247 1.00 65.81 74 GLU A O 1
ATOM 611 N N . ARG A 1 75 ? 8.164 -8.182 10.880 1.00 64.00 75 ARG A N 1
ATOM 612 C CA . ARG A 1 75 ? 9.577 -7.774 10.984 1.00 64.00 75 ARG A CA 1
ATOM 613 C C . ARG A 1 75 ? 9.931 -6.597 10.076 1.00 64.00 75 ARG A C 1
ATOM 615 O O . ARG A 1 75 ? 10.892 -5.893 10.362 1.00 64.00 75 ARG A O 1
ATOM 622 N N . ASN A 1 76 ? 9.166 -6.391 9.007 1.00 66.69 76 ASN A N 1
ATOM 623 C CA . ASN A 1 76 ? 9.329 -5.294 8.055 1.00 66.69 76 ASN A CA 1
ATOM 624 C C . ASN A 1 76 ? 7.989 -4.554 7.935 1.00 66.69 76 ASN A C 1
ATOM 626 O O . ASN A 1 76 ? 7.269 -4.767 6.956 1.00 66.69 76 ASN A O 1
ATOM 630 N N . PRO A 1 77 ? 7.604 -3.749 8.939 1.00 70.75 77 PRO A N 1
ATOM 631 C CA . PRO A 1 77 ? 6.332 -3.049 8.907 1.00 70.75 77 PRO A CA 1
ATOM 632 C C . PRO A 1 77 ? 6.316 -2.017 7.777 1.00 70.75 77 PRO A C 1
ATOM 634 O O . PRO A 1 77 ? 7.310 -1.338 7.514 1.00 70.75 77 PRO A O 1
ATOM 637 N N . ILE A 1 78 ? 5.160 -1.883 7.136 1.00 77.50 78 ILE A N 1
ATOM 638 C CA . ILE A 1 78 ? 4.876 -0.788 6.210 1.00 77.50 78 ILE A CA 1
ATOM 639 C C . ILE A 1 78 ? 3.998 0.238 6.877 1.00 77.50 78 ILE A C 1
ATOM 641 O O . ILE A 1 78 ? 3.060 -0.101 7.594 1.00 77.50 78 ILE A O 1
ATOM 645 N N . ASP A 1 79 ? 4.273 1.491 6.556 1.00 82.94 79 ASP A N 1
ATOM 646 C CA . ASP A 1 79 ? 3.376 2.586 6.852 1.00 82.94 79 ASP A CA 1
ATOM 647 C C . ASP A 1 79 ? 2.600 2.957 5.584 1.00 82.94 79 ASP A C 1
ATOM 649 O O . ASP A 1 79 ? 3.066 3.714 4.733 1.00 82.94 79 ASP A O 1
ATOM 653 N N . ILE A 1 80 ? 1.397 2.399 5.449 1.00 85.12 80 ILE A N 1
ATOM 654 C CA . ILE A 1 80 ? 0.482 2.748 4.354 1.00 85.12 80 ILE A CA 1
ATOM 655 C C . ILE A 1 80 ? -0.086 4.167 4.504 1.00 85.12 80 ILE A C 1
ATOM 657 O O . ILE A 1 80 ? -0.603 4.716 3.531 1.00 85.12 80 ILE A O 1
ATOM 661 N N . GLN A 1 81 ? 0.022 4.767 5.696 1.00 88.88 81 GLN A N 1
ATOM 662 C CA . GLN A 1 81 ? -0.421 6.131 5.986 1.00 88.88 81 GLN A CA 1
ATOM 663 C C . GLN A 1 81 ? 0.650 7.178 5.648 1.00 88.88 81 GLN A C 1
ATOM 665 O O . GLN A 1 81 ? 0.398 8.379 5.787 1.00 88.88 81 GLN A O 1
ATOM 670 N N . SER A 1 82 ? 1.822 6.744 5.169 1.00 89.56 82 SER A N 1
ATOM 671 C CA . SER A 1 82 ? 2.882 7.626 4.691 1.00 89.56 82 SER A CA 1
ATOM 672 C C . SER A 1 82 ? 2.326 8.613 3.666 1.00 89.56 82 SER A C 1
ATOM 674 O O . SER A 1 82 ? 1.797 8.224 2.625 1.00 89.56 82 SER A O 1
ATOM 676 N N . LYS A 1 83 ? 2.445 9.907 3.977 1.00 92.12 83 LYS A N 1
ATOM 677 C CA . LYS A 1 83 ? 1.942 11.000 3.140 1.00 92.12 83 LYS A CA 1
ATOM 678 C C . LYS A 1 83 ? 3.002 11.469 2.153 1.00 92.12 83 LYS A C 1
ATOM 680 O O . LYS A 1 83 ? 4.195 11.454 2.458 1.00 92.12 83 LYS A O 1
ATOM 685 N N . THR A 1 84 ? 2.570 11.972 1.001 1.00 90.69 84 THR A N 1
ATOM 686 C CA . THR A 1 84 ? 3.438 12.719 0.085 1.00 90.69 84 THR A CA 1
ATOM 687 C C . THR A 1 84 ? 4.078 13.931 0.781 1.00 90.69 84 THR A C 1
ATOM 689 O O . THR A 1 84 ? 3.509 14.520 1.697 1.00 90.69 84 THR A O 1
ATOM 692 N N . LYS A 1 85 ? 5.263 14.342 0.313 1.00 88.75 85 LYS A N 1
ATOM 693 C CA . LYS A 1 85 ? 5.941 15.589 0.735 1.00 88.75 85 LYS A CA 1
ATOM 694 C C . LYS A 1 85 ? 5.512 16.821 -0.073 1.00 88.75 85 LYS A C 1
ATOM 696 O O . LYS A 1 85 ? 6.127 17.877 0.037 1.00 88.75 85 LYS A O 1
ATOM 701 N N . ASP A 1 86 ? 4.505 16.666 -0.927 1.00 79.50 86 ASP A N 1
ATOM 702 C CA . ASP A 1 86 ? 3.792 17.774 -1.562 1.00 79.50 86 ASP A CA 1
ATOM 703 C C . ASP A 1 86 ? 3.370 18.782 -0.478 1.00 79.50 86 ASP A C 1
ATOM 705 O O . ASP A 1 86 ? 2.647 18.430 0.452 1.00 79.50 86 ASP A O 1
ATOM 709 N N . THR A 1 87 ? 3.877 20.013 -0.566 1.00 60.84 87 THR A N 1
ATOM 710 C CA . THR A 1 87 ? 3.727 21.054 0.463 1.00 60.84 87 THR A CA 1
ATOM 711 C C . THR A 1 87 ? 2.341 21.690 0.504 1.00 60.84 87 THR A C 1
ATOM 713 O O . THR A 1 87 ? 2.028 22.385 1.466 1.00 60.84 87 THR A O 1
ATOM 716 N N . SER A 1 88 ? 1.509 21.473 -0.513 1.00 72.31 88 SER A N 1
ATOM 717 C CA . SER A 1 88 ? 0.182 22.085 -0.620 1.00 72.31 88 SER A CA 1
ATOM 718 C C . SER A 1 88 ? -0.927 21.175 -0.104 1.00 72.31 88 SER A C 1
ATOM 720 O O . SER A 1 88 ? -1.877 21.665 0.503 1.00 72.31 88 SER A O 1
ATOM 722 N N . ASN A 1 89 ? -0.820 19.864 -0.322 1.00 82.12 89 ASN A N 1
ATOM 723 C CA . ASN A 1 89 ? -1.792 18.897 0.172 1.00 82.12 89 ASN A CA 1
ATOM 724 C C . ASN A 1 89 ? -1.156 17.497 0.280 1.00 82.12 89 ASN A C 1
ATOM 726 O O . ASN A 1 89 ? -1.184 16.737 -0.693 1.00 82.12 89 ASN A O 1
ATOM 730 N N . PRO A 1 90 ? -0.562 17.146 1.436 1.00 88.31 90 PRO A N 1
ATOM 731 C CA . PRO A 1 90 ? -0.012 15.817 1.678 1.00 88.31 90 PRO A CA 1
ATOM 732 C C . PRO A 1 90 ? -1.091 14.737 1.546 1.00 88.31 90 PRO A C 1
ATOM 734 O O . PRO A 1 90 ? -2.079 14.745 2.279 1.00 88.31 90 PRO A O 1
ATOM 737 N N . LYS A 1 91 ? -0.879 13.786 0.637 1.00 92.75 91 LYS A N 1
ATOM 738 C CA . LYS A 1 91 ? -1.824 12.717 0.296 1.00 92.75 91 LYS A CA 1
ATOM 739 C C . LYS A 1 91 ? -1.269 11.362 0.686 1.00 92.75 91 LYS A C 1
ATOM 741 O O . LYS A 1 91 ? -0.094 11.090 0.466 1.00 92.75 91 LYS A O 1
ATOM 746 N N . THR A 1 92 ? -2.125 10.505 1.215 1.00 94.19 92 THR A N 1
ATOM 747 C CA . THR A 1 92 ? -1.864 9.072 1.359 1.00 94.19 92 THR A CA 1
ATOM 748 C C . THR A 1 92 ? -2.170 8.340 0.053 1.00 94.19 92 THR A C 1
ATOM 750 O O . THR A 1 92 ? -2.743 8.900 -0.889 1.00 94.19 92 THR A O 1
ATOM 753 N N . ILE A 1 93 ? -1.861 7.044 -0.006 1.00 94.38 93 ILE A N 1
ATOM 754 C CA . ILE A 1 93 ? -2.321 6.214 -1.123 1.00 94.38 93 ILE A CA 1
ATOM 755 C C . ILE A 1 93 ? -3.850 6.104 -1.206 1.00 94.38 93 ILE A C 1
ATOM 757 O O . ILE A 1 93 ? -4.369 5.941 -2.308 1.00 94.38 93 ILE A O 1
ATOM 761 N N . LEU A 1 94 ? -4.580 6.230 -0.090 1.00 95.50 94 LEU A N 1
ATOM 762 C CA . LEU A 1 94 ? -6.044 6.237 -0.103 1.00 95.50 94 LEU A CA 1
ATOM 763 C C . LEU A 1 94 ? -6.581 7.497 -0.788 1.00 95.50 94 LEU A C 1
ATOM 765 O O . LEU A 1 94 ? -7.497 7.406 -1.604 1.00 95.50 94 LEU A O 1
ATOM 769 N N . ASP A 1 95 ? -5.971 8.652 -0.523 1.00 95.25 95 ASP A N 1
ATOM 770 C CA . ASP A 1 95 ? -6.357 9.916 -1.157 1.00 95.25 95 ASP A CA 1
ATOM 771 C C . ASP A 1 95 ? -6.122 9.862 -2.672 1.00 95.25 95 ASP A C 1
ATOM 773 O O . ASP A 1 95 ? -7.005 10.206 -3.458 1.00 95.25 95 ASP A O 1
ATOM 777 N N . ILE A 1 96 ? -4.966 9.337 -3.098 1.00 94.31 96 ILE A N 1
ATOM 778 C CA . ILE A 1 96 ? -4.657 9.133 -4.523 1.00 94.31 96 ILE A CA 1
ATOM 779 C C . ILE A 1 96 ? -5.655 8.159 -5.163 1.00 94.31 96 ILE A C 1
ATOM 781 O O . ILE A 1 96 ? -6.137 8.405 -6.271 1.00 94.31 96 ILE A O 1
ATOM 785 N N . ALA A 1 97 ? -5.983 7.059 -4.480 1.00 95.19 97 ALA A N 1
ATOM 786 C CA . ALA A 1 97 ? -6.952 6.087 -4.974 1.00 95.19 97 ALA A CA 1
ATOM 787 C C . ALA A 1 97 ? -8.353 6.703 -5.109 1.00 95.19 97 ALA A C 1
ATOM 789 O O . ALA A 1 97 ? -9.048 6.438 -6.088 1.00 95.19 97 ALA A O 1
ATOM 790 N N . ASN A 1 98 ? -8.752 7.564 -4.169 1.00 96.06 98 ASN A N 1
ATOM 791 C CA . ASN A 1 98 ? -10.029 8.270 -4.201 1.00 96.06 98 ASN A CA 1
ATOM 792 C C . ASN A 1 98 ? -10.122 9.224 -5.402 1.00 96.06 98 ASN A C 1
ATOM 794 O O . ASN A 1 98 ? -11.106 9.195 -6.139 1.00 96.06 98 ASN A O 1
ATOM 798 N N . GLU A 1 99 ? -9.064 9.994 -5.674 1.00 94.31 99 GLU A N 1
ATOM 799 C CA . GLU A 1 99 ? -8.970 10.866 -6.860 1.00 94.31 99 GLU A CA 1
ATOM 800 C C . GLU A 1 99 ? -9.060 10.087 -8.177 1.00 94.31 99 GLU A C 1
ATOM 802 O O . GLU A 1 99 ? -9.490 10.611 -9.207 1.00 94.31 99 GLU A O 1
ATOM 807 N N . ARG A 1 100 ? -8.663 8.812 -8.151 1.00 93.56 100 ARG A N 1
ATOM 808 C CA . ARG A 1 100 ? -8.656 7.913 -9.305 1.00 93.56 100 ARG A CA 1
ATOM 809 C C . ARG A 1 100 ? -9.827 6.931 -9.335 1.00 93.56 100 ARG A C 1
ATOM 811 O O . ARG A 1 100 ? -9.913 6.157 -10.291 1.00 93.56 100 ARG A O 1
ATOM 818 N N . LYS A 1 101 ? -10.762 6.991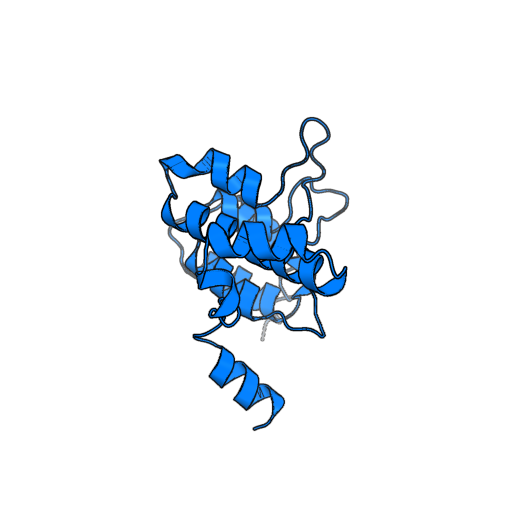 -8.377 1.00 93.75 101 LYS A N 1
ATOM 819 C CA . LYS A 1 101 ? -11.872 6.031 -8.228 1.00 93.75 101 LYS A CA 1
ATOM 820 C C . LYS A 1 101 ? -12.701 5.865 -9.503 1.00 93.75 101 LYS A C 1
ATOM 822 O O . LYS A 1 101 ? -13.131 4.759 -9.809 1.00 93.75 101 LYS A O 1
ATOM 827 N N . GLY A 1 102 ? -12.882 6.940 -10.275 1.00 93.00 102 GLY A N 1
ATOM 828 C CA . GLY A 1 102 ? -13.617 6.893 -11.544 1.00 93.00 102 GLY A CA 1
ATOM 829 C C . GLY A 1 102 ? -12.979 5.990 -12.609 1.00 93.00 102 GLY A C 1
ATOM 830 O O . GLY A 1 102 ? -13.689 5.465 -13.458 1.00 93.00 102 GLY A O 1
ATOM 831 N N . ARG A 1 103 ? -11.655 5.784 -12.561 1.00 91.69 103 ARG A N 1
ATOM 832 C CA . ARG A 1 103 ? -10.913 4.924 -13.500 1.00 91.69 103 ARG A CA 1
ATOM 833 C C . ARG A 1 103 ? -10.524 3.574 -12.891 1.00 91.69 103 ARG A C 1
ATOM 835 O O . ARG A 1 103 ? -10.466 2.589 -13.617 1.00 91.69 103 ARG A O 1
ATOM 842 N N . PHE A 1 104 ? -10.251 3.532 -11.587 1.00 92.88 104 PHE A N 1
ATOM 843 C CA . PHE A 1 104 ? -9.748 2.351 -10.879 1.00 92.88 104 PHE A CA 1
ATOM 844 C C . PHE A 1 104 ? -10.590 2.057 -9.626 1.00 92.88 104 PHE A C 1
ATOM 846 O O . PHE A 1 104 ? -10.099 2.107 -8.499 1.00 92.88 104 PHE A O 1
ATOM 853 N N . SER A 1 105 ? -11.881 1.769 -9.815 1.00 93.00 105 SER A N 1
ATOM 854 C CA . SER A 1 105 ? -12.831 1.549 -8.713 1.00 93.00 105 SER A CA 1
ATOM 855 C C . SER A 1 105 ? -12.450 0.363 -7.823 1.00 93.00 105 SER A C 1
ATOM 857 O O . SER A 1 105 ? -12.458 0.493 -6.604 1.00 93.00 105 SER A O 1
ATOM 859 N N . GLU A 1 106 ? -12.043 -0.761 -8.416 1.00 92.31 106 GLU A N 1
ATOM 860 C CA . GLU A 1 106 ? -11.599 -1.953 -7.680 1.00 92.31 106 GLU A CA 1
ATOM 861 C C . GLU A 1 106 ? -10.381 -1.658 -6.792 1.00 92.31 106 GLU A C 1
ATOM 863 O O . GLU A 1 106 ? -10.333 -2.054 -5.629 1.00 92.31 106 GLU A O 1
ATOM 868 N N . GLN A 1 107 ? -9.412 -0.899 -7.315 1.00 92.62 107 GLN A N 1
ATOM 869 C CA . GLN A 1 107 ? -8.228 -0.507 -6.555 1.00 92.62 107 GLN A CA 1
ATOM 870 C C . GLN A 1 107 ? -8.590 0.397 -5.375 1.00 92.62 107 GLN A C 1
ATOM 872 O O . GLN A 1 107 ? -8.030 0.234 -4.292 1.00 92.62 107 GLN A O 1
ATOM 877 N N . TYR A 1 108 ? -9.523 1.330 -5.572 1.00 95.69 108 TYR A N 1
ATOM 878 C CA . TYR A 1 108 ? -10.018 2.176 -4.492 1.00 95.69 108 TYR A CA 1
ATOM 879 C C . TYR A 1 108 ? -10.665 1.351 -3.379 1.00 95.69 108 TYR A C 1
ATOM 881 O O . TYR A 1 108 ? -10.290 1.523 -2.222 1.00 95.69 108 TYR A O 1
ATOM 889 N N . GLU A 1 109 ? -11.589 0.444 -3.708 1.00 92.88 109 GLU A N 1
ATOM 890 C CA . GLU A 1 109 ? -12.270 -0.366 -2.690 1.00 92.88 109 GLU A CA 1
ATOM 891 C C . GLU A 1 109 ? -11.268 -1.253 -1.929 1.00 92.88 109 GLU A C 1
ATOM 893 O O . GLU A 1 109 ? -11.335 -1.343 -0.704 1.00 92.88 109 GLU A O 1
ATOM 898 N N . TYR A 1 110 ? -10.267 -1.815 -2.620 1.00 91.00 110 TYR A N 1
ATOM 899 C CA . TYR A 1 110 ? -9.183 -2.568 -1.981 1.00 91.00 110 TYR A CA 1
ATOM 900 C C . TYR A 1 110 ? -8.343 -1.710 -1.019 1.00 91.00 110 TYR A C 1
ATOM 902 O O . TYR A 1 110 ? -8.083 -2.118 0.111 1.00 91.00 110 TYR A O 1
ATOM 910 N N . ILE A 1 111 ? -7.902 -0.519 -1.443 1.00 91.88 111 ILE A N 1
ATOM 911 C CA . ILE A 1 111 ? -7.067 0.356 -0.602 1.00 91.88 111 ILE A CA 1
ATOM 912 C C . ILE A 1 111 ? -7.874 0.912 0.572 1.00 91.88 111 ILE A C 1
ATOM 914 O O . ILE A 1 111 ? -7.360 0.975 1.685 1.00 91.88 111 ILE A O 1
ATOM 918 N N . LYS A 1 112 ? -9.141 1.275 0.353 1.00 92.81 112 LYS A N 1
ATOM 919 C CA . LYS A 1 112 ? -10.049 1.683 1.427 1.00 92.81 112 LYS A CA 1
ATOM 920 C C . LYS A 1 112 ? -10.149 0.586 2.483 1.00 92.81 112 LYS A C 1
ATOM 922 O O . LYS A 1 112 ? -9.969 0.861 3.664 1.00 92.81 112 LYS A O 1
ATOM 927 N N . HIS A 1 113 ? -10.368 -0.650 2.046 1.00 88.88 113 HIS A N 1
ATOM 928 C CA . HIS A 1 113 ? -10.433 -1.800 2.939 1.00 88.88 113 HIS A CA 1
ATOM 929 C C . HIS A 1 113 ? -9.131 -2.018 3.720 1.00 88.88 113 HIS A C 1
ATOM 931 O O . HIS A 1 113 ? -9.163 -2.239 4.926 1.00 88.88 113 HIS A O 1
ATOM 937 N N . LEU A 1 114 ? -7.975 -1.869 3.066 1.00 87.75 114 LEU A N 1
ATOM 938 C CA . LEU A 1 114 ? -6.666 -1.954 3.720 1.00 87.75 114 LEU A CA 1
ATOM 939 C C . LEU A 1 114 ? -6.500 -0.907 4.841 1.00 87.75 114 LEU A C 1
ATOM 941 O O . LEU A 1 114 ? -5.953 -1.216 5.898 1.00 87.75 114 LEU A O 1
ATOM 945 N N . PHE A 1 115 ? -6.988 0.318 4.631 1.00 90.94 115 PHE A N 1
ATOM 946 C CA . PHE A 1 115 ? -6.975 1.376 5.650 1.00 90.94 115 PHE A CA 1
ATOM 947 C C . PHE A 1 115 ? -7.955 1.096 6.791 1.00 90.94 115 PHE A C 1
ATOM 949 O O . PHE A 1 115 ? -7.619 1.326 7.953 1.00 90.94 115 PHE A O 1
ATOM 956 N N . ASP A 1 116 ? -9.145 0.579 6.479 1.00 89.38 116 ASP A N 1
ATOM 957 C CA . ASP A 1 116 ? -10.121 0.170 7.489 1.00 89.38 116 ASP A CA 1
ATOM 958 C C . ASP A 1 116 ? -9.540 -0.955 8.374 1.00 89.38 116 ASP A C 1
ATOM 960 O O . ASP A 1 116 ? -9.667 -0.902 9.597 1.00 89.38 116 ASP A O 1
ATOM 964 N N . GLN A 1 117 ? -8.806 -1.911 7.792 1.00 85.75 117 GLN A N 1
ATOM 965 C CA . GLN A 1 117 ? -8.090 -2.958 8.534 1.00 85.75 117 GLN A CA 1
ATOM 966 C C . GLN A 1 117 ? -6.971 -2.406 9.425 1.00 85.75 117 GLN A C 1
ATOM 968 O O . GLN A 1 117 ? -6.846 -2.818 10.578 1.00 85.75 117 GLN A O 1
ATOM 973 N N . ASP A 1 118 ? -6.145 -1.487 8.924 1.00 85.62 118 ASP A N 1
ATOM 974 C CA . ASP A 1 118 ? -5.086 -0.871 9.732 1.00 85.62 118 ASP A CA 1
ATOM 975 C C . ASP A 1 118 ? -5.673 -0.086 10.914 1.00 85.62 118 ASP A C 1
ATOM 977 O O . ASP A 1 118 ? -5.260 -0.285 12.057 1.00 85.62 118 ASP A O 1
ATOM 981 N N . LYS A 1 119 ? -6.719 0.713 10.669 1.00 88.06 119 LYS A N 1
ATOM 982 C CA . LYS A 1 119 ? -7.440 1.438 11.721 1.00 88.06 119 LYS A CA 1
ATOM 983 C C . LYS A 1 119 ? -8.053 0.492 12.755 1.00 88.06 119 LYS A C 1
ATOM 985 O O . LYS A 1 119 ? -7.935 0.746 13.952 1.00 88.06 119 LYS A O 1
ATOM 990 N N . PHE A 1 120 ? -8.675 -0.597 12.307 1.00 87.94 120 PHE A N 1
ATOM 991 C CA . PHE A 1 120 ? -9.231 -1.626 13.185 1.00 87.94 120 PHE A CA 1
ATOM 992 C C . PHE A 1 120 ? -8.143 -2.240 14.077 1.00 87.94 120 PHE A C 1
ATOM 994 O O . PHE A 1 120 ? -8.270 -2.256 15.299 1.00 87.94 120 PHE A O 1
ATOM 1001 N N . ASN A 1 121 ? -7.024 -2.657 13.480 1.00 84.56 121 ASN A N 1
ATOM 1002 C CA . ASN A 1 121 ? -5.896 -3.234 14.210 1.00 84.56 121 ASN A CA 1
ATOM 1003 C C . ASN A 1 121 ? -5.286 -2.251 15.218 1.00 84.56 121 ASN A C 1
ATOM 1005 O O . ASN A 1 121 ? -4.888 -2.660 16.309 1.00 84.56 121 ASN A O 1
ATOM 1009 N N . GLN A 1 122 ? -5.201 -0.964 14.874 1.00 84.69 122 GLN A N 1
ATOM 1010 C CA . GLN A 1 122 ? -4.750 0.075 15.799 1.00 84.69 122 GLN A CA 1
ATOM 1011 C C . GLN A 1 122 ? -5.719 0.232 16.976 1.00 84.69 122 GLN A C 1
ATOM 1013 O O . GLN A 1 122 ? -5.264 0.200 18.117 1.00 84.69 122 GLN A O 1
ATOM 1018 N N . ALA A 1 123 ? -7.030 0.299 16.721 1.00 87.19 123 ALA A N 1
ATOM 1019 C CA . ALA A 1 123 ? -8.048 0.387 17.770 1.00 87.19 123 ALA A CA 1
ATOM 1020 C C . ALA A 1 123 ? -8.006 -0.821 18.725 1.00 87.19 123 ALA A C 1
ATOM 1022 O O . ALA A 1 123 ? -8.061 -0.646 19.944 1.00 87.19 123 ALA A O 1
ATOM 1023 N N . CYS A 1 124 ? -7.810 -2.036 18.196 1.00 85.56 124 CYS A N 1
ATOM 1024 C CA . CYS A 1 124 ? -7.599 -3.235 19.011 1.00 85.56 124 CYS A CA 1
ATOM 1025 C C . CYS A 1 124 ? -6.340 -3.127 19.886 1.00 85.56 124 CYS A C 1
ATOM 1027 O O . CYS A 1 124 ? -6.383 -3.466 21.066 1.00 85.56 124 CYS A O 1
ATOM 1029 N N . LYS A 1 125 ? -5.219 -2.633 19.336 1.00 85.12 125 LYS A N 1
ATOM 1030 C CA . LYS A 1 125 ? -3.964 -2.447 20.091 1.00 85.12 125 LYS A CA 1
ATOM 1031 C C . LYS A 1 125 ? -4.092 -1.403 21.201 1.00 85.12 125 LYS A C 1
ATOM 1033 O O . LYS A 1 125 ? -3.417 -1.525 22.220 1.00 85.12 125 LYS A O 1
ATOM 1038 N N . THR A 1 126 ? -4.929 -0.385 21.009 1.00 90.81 126 THR A N 1
ATOM 1039 C CA . THR A 1 126 ? -5.178 0.680 21.992 1.00 90.81 126 THR A CA 1
ATOM 1040 C C . THR A 1 126 ? -6.357 0.393 22.923 1.00 90.81 126 THR A C 1
ATOM 1042 O O . THR A 1 126 ? -6.690 1.253 23.733 1.00 90.81 126 THR A O 1
ATOM 1045 N N . TYR A 1 127 ? -6.979 -0.790 22.836 1.00 91.12 127 TYR A N 1
ATOM 1046 C CA . TYR A 1 127 ? -8.164 -1.184 23.613 1.00 91.12 127 TYR A CA 1
ATOM 1047 C C . TYR A 1 127 ? -9.370 -0.236 23.457 1.00 91.12 127 TYR A C 1
ATOM 1049 O O . TYR A 1 127 ? -10.180 -0.095 24.374 1.00 91.12 127 TYR A O 1
ATOM 1057 N N . ASP A 1 128 ? -9.513 0.412 22.297 1.00 93.19 128 ASP A N 1
ATOM 1058 C CA . ASP A 1 128 ? -10.665 1.268 21.987 1.00 93.19 128 ASP A CA 1
ATOM 1059 C C . ASP A 1 128 ? -11.841 0.419 21.478 1.00 93.19 128 ASP A C 1
ATOM 1061 O O . ASP A 1 128 ? -12.145 0.365 20.282 1.00 93.19 128 ASP A O 1
ATOM 1065 N N . TRP A 1 129 ? -12.484 -0.290 22.408 1.00 91.12 129 TRP A N 1
ATOM 1066 C CA . TRP A 1 129 ? -13.567 -1.226 22.100 1.00 91.12 129 TRP A CA 1
ATOM 1067 C C . TRP A 1 129 ? -14.786 -0.552 21.470 1.00 91.12 129 TRP A C 1
ATOM 1069 O O . TRP A 1 129 ? -15.417 -1.140 20.602 1.00 91.12 129 TRP A O 1
ATOM 1079 N N . ALA A 1 130 ? -15.064 0.707 21.817 1.00 92.38 130 ALA A N 1
ATOM 1080 C CA . ALA A 1 130 ? -16.158 1.453 21.206 1.00 92.38 130 ALA A CA 1
ATOM 1081 C C . ALA A 1 130 ? -15.924 1.657 19.702 1.00 92.38 130 ALA A C 1
ATOM 1083 O O . ALA A 1 130 ? -16.838 1.473 18.897 1.00 92.38 130 ALA A O 1
ATOM 1084 N N . THR A 1 131 ? -14.702 2.013 19.295 1.00 89.75 131 THR A N 1
ATOM 1085 C CA . THR A 1 131 ? -14.358 2.115 17.869 1.00 89.75 131 THR A CA 1
ATOM 1086 C C . THR A 1 131 ? -14.392 0.749 17.186 1.00 89.75 131 THR A C 1
ATOM 1088 O O . THR A 1 131 ? -14.912 0.650 16.075 1.00 89.75 131 THR A O 1
ATOM 1091 N N . VAL A 1 132 ? -13.880 -0.299 17.840 1.00 88.38 132 VAL A N 1
ATOM 1092 C CA . VAL A 1 132 ? -13.902 -1.680 17.326 1.00 88.38 132 VAL A CA 1
ATOM 1093 C C . VAL A 1 132 ? -15.335 -2.134 17.046 1.00 88.38 132 VAL A C 1
ATOM 1095 O O . VAL A 1 132 ? -15.626 -2.511 15.913 1.00 88.38 132 VAL A O 1
ATOM 1098 N N . ASP A 1 133 ? -16.242 -2.022 18.015 1.00 90.69 133 ASP A N 1
ATOM 1099 C CA . ASP A 1 133 ? -17.636 -2.456 17.877 1.00 90.69 133 ASP A CA 1
ATOM 1100 C C . ASP A 1 133 ? -18.346 -1.699 16.746 1.00 90.69 133 ASP A C 1
ATOM 1102 O O . ASP A 1 133 ? -18.907 -2.316 15.840 1.00 90.69 133 ASP A O 1
ATOM 1106 N N . ASN A 1 134 ? -18.207 -0.368 16.704 1.00 92.44 134 ASN A N 1
ATOM 1107 C CA . ASN A 1 134 ? -18.760 0.454 15.622 1.00 92.44 134 ASN A CA 1
ATOM 1108 C C . ASN A 1 134 ? -18.219 0.059 14.236 1.00 92.44 134 ASN A C 1
ATOM 1110 O O . ASN A 1 134 ? -18.924 0.159 13.230 1.00 92.44 134 ASN A O 1
ATOM 1114 N N . MET A 1 135 ? -16.949 -0.342 14.143 1.00 89.44 135 MET A N 1
ATOM 1115 C CA . MET A 1 135 ? -16.360 -0.790 12.880 1.00 89.44 135 MET A CA 1
ATOM 1116 C C . MET A 1 135 ? -16.882 -2.169 12.471 1.00 89.44 135 MET A C 1
ATOM 1118 O O . MET A 1 135 ? -17.146 -2.371 11.288 1.00 89.44 135 MET A O 1
ATOM 1122 N N . LEU A 1 136 ? -17.091 -3.082 13.422 1.00 88.06 136 LEU A N 1
ATOM 1123 C CA . LEU A 1 136 ? -17.618 -4.425 13.163 1.00 88.06 136 LEU A CA 1
ATOM 1124 C C . LEU A 1 136 ? -19.099 -4.440 12.812 1.00 88.06 136 LEU A C 1
ATOM 1126 O O . LEU A 1 136 ? -19.506 -5.217 11.952 1.00 88.06 136 LEU A O 1
ATOM 1130 N N . GLU A 1 137 ? -19.892 -3.559 13.415 1.00 90.06 137 GLU A N 1
ATOM 1131 C CA . GLU A 1 137 ? -21.287 -3.358 13.018 1.00 90.06 137 GLU A CA 1
ATOM 1132 C C . GLU A 1 137 ? -21.397 -2.885 11.563 1.00 90.06 137 GLU A C 1
ATOM 1134 O O . GLU A 1 137 ? -22.310 -3.281 10.837 1.00 90.06 137 GLU A O 1
ATOM 1139 N N . ARG A 1 138 ? -20.447 -2.054 11.115 1.00 87.56 138 ARG A N 1
ATOM 1140 C CA . ARG A 1 138 ? -20.412 -1.527 9.745 1.00 87.56 138 ARG A CA 1
ATOM 1141 C C . ARG A 1 138 ? -19.829 -2.510 8.739 1.00 87.56 138 ARG A C 1
ATOM 1143 O O . ARG A 1 138 ? -20.322 -2.573 7.614 1.00 87.56 138 ARG A O 1
ATOM 1150 N N . ASP A 1 139 ? -18.774 -3.228 9.109 1.00 83.88 139 ASP A N 1
ATOM 1151 C CA . ASP A 1 139 ? -18.147 -4.240 8.264 1.00 83.88 139 ASP A CA 1
ATOM 1152 C C . ASP A 1 139 ? -17.670 -5.454 9.082 1.00 83.88 139 ASP A C 1
ATOM 1154 O O . ASP A 1 139 ? -16.527 -5.501 9.552 1.00 83.88 139 ASP A O 1
ATOM 1158 N N . PRO A 1 140 ? -18.514 -6.495 9.193 1.00 82.69 140 PRO A N 1
ATOM 1159 C CA . PRO A 1 140 ? -18.163 -7.723 9.902 1.00 82.69 140 PRO A CA 1
ATOM 1160 C C . PRO A 1 140 ? -16.967 -8.477 9.299 1.00 82.69 140 PRO A C 1
ATOM 1162 O O . PRO A 1 140 ? -16.394 -9.351 9.953 1.00 82.69 140 PRO A O 1
ATOM 1165 N N . ARG A 1 141 ? -16.567 -8.179 8.051 1.00 80.00 141 ARG A N 1
ATOM 1166 C CA . ARG A 1 141 ? -15.455 -8.871 7.376 1.00 80.00 141 ARG A CA 1
ATOM 1167 C C . ARG A 1 141 ? -14.101 -8.547 8.005 1.00 80.00 141 ARG A C 1
ATOM 1169 O O . ARG A 1 141 ? -13.180 -9.349 7.871 1.00 80.00 141 ARG A O 1
ATOM 1176 N N . LEU A 1 142 ? -13.997 -7.443 8.750 1.00 78.12 142 LEU A N 1
ATOM 1177 C CA . LEU A 1 142 ? -12.776 -7.047 9.460 1.00 78.12 142 LEU A CA 1
ATOM 1178 C C . LEU A 1 142 ? -12.303 -8.100 10.482 1.00 78.12 142 LEU A C 1
ATOM 1180 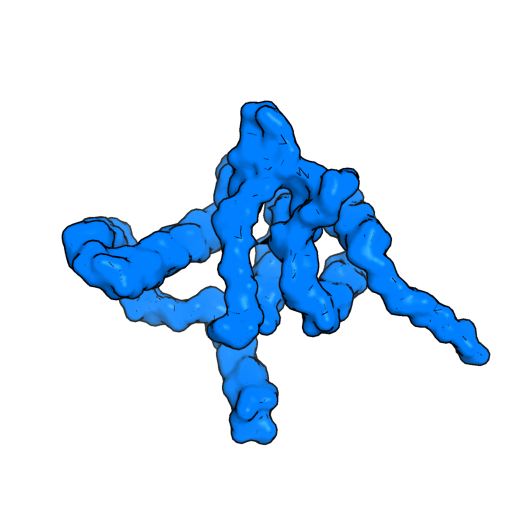O O . LEU A 1 142 ? -11.101 -8.238 10.682 1.00 78.12 142 LEU A O 1
ATOM 1184 N N . LEU A 1 143 ? -13.214 -8.888 11.074 1.00 69.31 143 LEU A N 1
ATOM 1185 C CA . LEU A 1 143 ? -12.875 -9.978 12.009 1.00 69.31 143 LEU A CA 1
ATOM 1186 C C . LEU A 1 143 ? -12.308 -11.230 11.331 1.00 69.31 143 LEU A C 1
ATOM 1188 O O . LEU A 1 143 ? -11.518 -11.957 11.930 1.00 69.31 143 LEU A O 1
ATOM 1192 N N . ASN A 1 144 ? -12.769 -11.531 10.116 1.00 59.62 144 ASN A N 1
ATOM 1193 C CA . ASN A 1 144 ? -12.588 -12.845 9.486 1.00 59.62 144 ASN A CA 1
ATOM 1194 C C . ASN A 1 144 ? -11.590 -12.846 8.331 1.00 59.62 144 ASN A C 1
ATOM 1196 O O . ASN A 1 144 ? -11.302 -13.898 7.749 1.00 59.62 144 ASN A O 1
ATOM 1200 N N . GLU A 1 145 ? -11.042 -11.689 7.990 1.00 58.03 145 GLU A N 1
ATOM 1201 C CA . GLU A 1 145 ? -10.045 -11.600 6.946 1.00 58.03 145 GLU A CA 1
ATOM 1202 C C . GLU A 1 145 ? -8.641 -11.686 7.530 1.00 58.03 145 GLU A C 1
ATOM 1204 O O . GLU A 1 145 ? -8.120 -10.770 8.163 1.00 58.03 145 GLU A O 1
ATOM 1209 N N . LYS A 1 146 ? -7.985 -12.817 7.243 1.00 53.00 146 LYS A N 1
ATOM 1210 C CA . LYS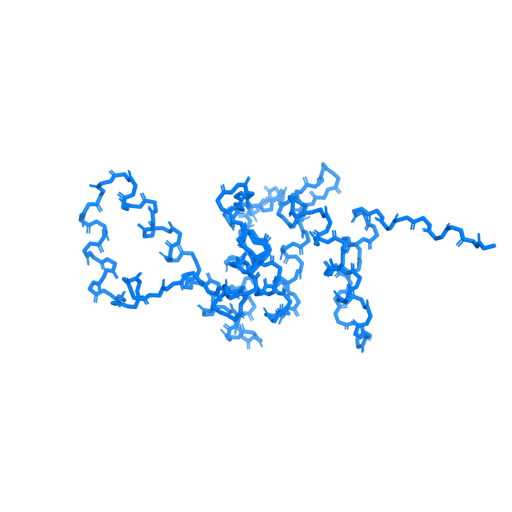 A 1 146 ? -6.521 -12.859 7.228 1.00 53.00 146 LYS A CA 1
ATOM 1211 C C . LYS A 1 146 ? -6.029 -11.711 6.330 1.00 53.00 146 LYS A C 1
ATOM 1213 O O . LYS A 1 146 ? -6.699 -11.442 5.329 1.00 53.00 146 LYS A O 1
ATOM 1218 N N . PRO A 1 147 ? -4.878 -11.079 6.633 1.00 50.66 147 PRO A N 1
ATOM 1219 C CA . PRO A 1 147 ? -4.342 -9.982 5.833 1.00 50.66 147 PRO A CA 1
ATOM 1220 C C . PRO A 1 147 ? -4.418 -10.312 4.335 1.00 50.66 147 PRO A C 1
ATOM 1222 O O . PRO A 1 147 ? -4.224 -11.484 3.987 1.00 50.66 147 PRO A O 1
ATOM 1225 N N . PRO A 1 148 ? -4.665 -9.331 3.447 1.00 52.25 148 PRO A N 1
ATOM 1226 C CA . PRO A 1 148 ? -4.981 -9.539 2.024 1.00 52.25 148 PRO A CA 1
ATOM 1227 C C . PRO A 1 148 ? -3.942 -10.338 1.198 1.00 52.25 148 PRO A C 1
ATOM 1229 O O . PRO A 1 148 ? -4.144 -10.617 0.020 1.00 52.25 148 PRO A O 1
ATOM 1232 N N . TYR A 1 149 ? -2.861 -10.808 1.818 1.00 51.41 149 TYR A N 1
ATOM 1233 C CA . TYR A 1 149 ? -1.797 -11.663 1.286 1.00 51.41 149 TYR A CA 1
ATOM 1234 C C . TYR A 1 149 ? -2.142 -13.157 1.229 1.00 51.41 149 TYR A C 1
ATOM 1236 O O . TYR A 1 149 ? -1.243 -13.994 1.156 1.00 51.41 149 TYR A O 1
ATOM 1244 N N . ARG A 1 150 ? -3.426 -13.533 1.261 1.00 42.12 150 ARG A N 1
ATOM 1245 C CA . ARG A 1 150 ? -3.876 -14.936 1.351 1.00 42.12 150 ARG A CA 1
ATOM 1246 C C . ARG A 1 150 ? -3.277 -15.853 0.272 1.00 42.12 150 ARG A C 1
ATOM 1248 O O . ARG A 1 150 ? -3.007 -17.012 0.567 1.00 42.12 150 ARG A O 1
ATOM 1255 N N . LEU A 1 151 ? -3.019 -15.333 -0.933 1.00 45.72 151 LEU A N 1
ATOM 1256 C CA . LEU A 1 151 ? -2.355 -16.072 -2.019 1.00 45.72 151 LEU A CA 1
ATOM 1257 C C . LEU A 1 151 ? -0.903 -16.450 -1.691 1.00 45.72 151 LEU A C 1
ATOM 1259 O O . LEU A 1 151 ? -0.450 -17.521 -2.080 1.00 45.72 151 LEU A O 1
ATOM 1263 N N . ASN A 1 152 ? -0.204 -15.617 -0.923 1.00 48.25 152 ASN A N 1
ATOM 1264 C CA . ASN A 1 152 ? 1.200 -15.822 -0.589 1.00 48.25 152 ASN A CA 1
ATOM 1265 C C . ASN A 1 152 ? 1.406 -16.332 0.838 1.00 48.25 152 ASN A C 1
ATOM 1267 O O . ASN A 1 152 ? 2.521 -16.706 1.157 1.00 48.25 152 ASN A O 1
ATOM 1271 N N . TYR A 1 153 ? 0.382 -16.413 1.698 1.00 48.97 153 TYR A N 1
ATOM 1272 C CA . TYR A 1 153 ? 0.542 -16.908 3.076 1.00 48.97 153 TYR A CA 1
ATOM 1273 C C . TYR A 1 153 ? 1.177 -18.305 3.130 1.00 48.97 153 TYR A C 1
ATOM 1275 O O . TYR A 1 153 ? 2.049 -18.548 3.956 1.00 48.97 153 TYR A O 1
ATOM 1283 N N . PHE A 1 154 ? 0.797 -19.204 2.215 1.00 48.31 154 PHE A N 1
ATOM 1284 C CA . PHE A 1 154 ? 1.415 -20.530 2.125 1.00 48.31 154 PHE A CA 1
ATOM 1285 C C . PHE A 1 154 ? 2.891 -20.439 1.708 1.00 48.31 154 PHE A C 1
ATOM 1287 O O . PHE A 1 154 ? 3.730 -21.128 2.272 1.00 48.31 154 PHE A O 1
ATOM 1294 N N . ILE A 1 155 ? 3.225 -19.530 0.787 1.00 56.88 155 ILE A N 1
ATOM 1295 C CA . ILE A 1 155 ? 4.609 -19.261 0.372 1.00 56.88 155 ILE A CA 1
ATOM 1296 C C . ILE A 1 155 ? 5.408 -18.633 1.523 1.00 56.88 155 ILE A C 1
ATOM 1298 O O . ILE A 1 155 ? 6.507 -19.087 1.806 1.00 56.88 155 ILE A O 1
ATOM 1302 N N . HIS A 1 156 ? 4.865 -17.641 2.232 1.00 48.09 156 HIS A N 1
ATOM 1303 C CA . HIS A 1 156 ? 5.502 -17.037 3.405 1.00 48.09 156 HIS A CA 1
ATOM 1304 C C . HIS A 1 156 ? 5.735 -18.060 4.510 1.00 48.09 156 HIS A C 1
ATOM 1306 O O . HIS A 1 156 ? 6.805 -18.065 5.106 1.00 48.09 156 HIS A O 1
ATOM 1312 N N . TYR A 1 157 ? 4.763 -18.937 4.761 1.00 50.78 157 TYR A N 1
ATOM 1313 C CA . TYR A 1 157 ? 4.895 -20.013 5.733 1.00 50.78 157 TYR A CA 1
ATOM 1314 C C . TYR A 1 157 ? 5.986 -21.010 5.322 1.00 50.78 157 TYR A C 1
ATOM 1316 O O . TYR A 1 157 ? 6.854 -21.315 6.130 1.00 50.78 157 TYR A O 1
ATOM 1324 N N . LEU A 1 158 ? 6.008 -21.448 4.060 1.00 51.31 158 LEU A N 1
ATOM 1325 C CA . LEU A 1 158 ? 7.060 -22.325 3.534 1.00 51.31 158 LEU A CA 1
ATOM 1326 C C . LEU A 1 158 ? 8.447 -21.670 3.547 1.00 51.31 158 LEU A C 1
ATOM 1328 O O . LEU A 1 158 ? 9.428 -22.340 3.813 1.00 51.31 158 LEU A O 1
ATOM 1332 N N . VAL A 1 159 ? 8.554 -20.369 3.282 1.00 56.59 159 VAL A N 1
ATOM 1333 C CA . VAL A 1 159 ? 9.840 -19.650 3.319 1.00 56.59 159 VAL A CA 1
ATOM 1334 C C . VAL A 1 159 ? 10.323 -19.415 4.755 1.00 56.59 159 VAL A C 1
ATOM 1336 O O . VAL A 1 159 ? 11.526 -19.354 4.990 1.00 56.59 159 VAL A O 1
ATOM 1339 N N . LEU A 1 160 ? 9.411 -19.249 5.717 1.00 47.81 160 LEU A N 1
ATOM 1340 C CA . LEU A 1 160 ? 9.760 -19.016 7.123 1.00 47.81 160 LEU A CA 1
ATOM 1341 C C . LEU A 1 160 ? 9.994 -20.306 7.920 1.00 47.81 160 LEU A C 1
ATOM 1343 O O . LEU A 1 160 ? 10.743 -20.262 8.895 1.00 47.81 160 LEU A O 1
ATOM 1347 N N . TYR A 1 161 ? 9.344 -21.412 7.547 1.00 49.38 161 TYR A N 1
ATOM 1348 C CA . TYR A 1 161 ? 9.307 -22.651 8.336 1.00 49.38 161 TYR A CA 1
ATOM 1349 C C . TYR A 1 161 ? 9.602 -23.936 7.544 1.00 49.38 161 TYR A C 1
ATOM 1351 O O . TYR A 1 161 ? 9.610 -25.008 8.150 1.00 49.38 161 TYR A O 1
ATOM 1359 N N . GLY A 1 162 ? 9.775 -23.856 6.222 1.00 44.69 162 GLY A N 1
ATOM 1360 C CA . GLY A 1 162 ? 10.123 -24.988 5.354 1.00 44.69 162 GLY A CA 1
ATOM 1361 C C . GLY A 1 162 ? 11.618 -25.145 5.128 1.00 44.69 162 GLY A C 1
ATOM 1362 O O . GLY A 1 162 ? 12.374 -24.176 5.366 1.00 44.69 162 GLY A O 1
#

Sequence (162 aa):
MSATSSPTYEQIYLKAKNGFTGDATVWDQIFQYIRLHPNELFYISPNRAWSIGHQIVYHGNLKLLQTLLSLYNERNPIDIQSKTKDTSNPKTILDIANERKGRFSEQYEYIKHLFDQDKFNQACKTYDWATVDNMLERDPRLLNEKPPYRLNYFIHYLVLYG

Radius of gyration: 17.05 Å; Cα contacts (8 Å, |Δi|>4): 151; chains: 1; bounding box: 52×47×46 Å

Solvent-accessible surface area (backbone atoms only — not comparable to full-atom values): 9472 Å² total; per-residue (Å²): 132,83,79,75,74,80,84,48,72,66,61,43,38,52,50,35,64,70,40,91,80,83,55,70,65,56,58,51,52,44,50,58,48,35,73,77,39,59,77,49,36,64,40,56,56,93,95,41,45,55,24,41,47,46,29,38,48,66,64,58,44,48,70,60,50,54,57,57,60,46,76,49,48,92,92,48,74,79,62,74,75,52,55,31,65,43,89,87,67,62,38,31,48,54,53,45,22,58,78,35,30,93,82,32,48,71,49,23,56,53,44,48,49,54,50,53,47,52,53,45,52,50,28,60,74,70,67,38,57,70,61,42,52,59,46,41,76,74,42,61,60,70,82,74,56,71,67,94,36,64,89,46,47,65,55,53,46,43,71,74,75,99

Mean predicted aligned error: 8.17 Å

Secondary structure (DSSP, 8-state):
----PPPPHHHHHHHHHH---S-HHHHHHHHHHHHH-GGGTT---TT-SS-HHHHHHHTT-HHHHHHHHHT--TTS---TTPPP--SS----HHHHHHHTTTT-HHHHHHHHHHHHHHHHHHHHHTT-HHHHHHHHHH-THHHH---S-HHHHHHHHHHHH-

Organism: NCBI:txid392030

Nearest PDB structures (foldseek):
  1k1b-assembly1_A  TM=5.593E-01  e=1.130E+00  Homo sapiens
  1ikn-assembly1_D  TM=4.757E-01  e=1.130E+00  Homo sapiens
  7tts-assembly1_E  TM=5.922E-01  e=4.509E+00  Homo sapiens
  5h2a-assembly3_B  TM=3.516E-01  e=1.641E+00  Kluyveromyces lactis NRRL Y-1140
  7vf9-assembly1_F  TM=2.305E-01  e=4.053E+00  Pseudomonas aeruginosa PAO1